Protein AF-A0A7Y5KK14-F1 (afdb_monomer_lite)

pLDDT: mean 87.39, std 12.89, range [48.34, 98.56]

Secondary structure (DSSP, 8-state):
-HHHHHHHHHHHHHHHHHHHHHHHHHHHHHHHHHHTSPTT-HHHHHHHTTHHHHHHHHHHHHH---HHHHHHHHHHHH-TTTTHHHHHHHHHTSS-HHHHHHHHHHTTTS-HHHHHHHHHHHHPPPTTSPPPPHHHHHHHHHHHHHHH-HHHHHHHHHHHHHTT-PPEEE-TTS-EEE-

Structure (mmCIF, N/CA/C/O backbone):
data_AF-A0A7Y5KK14-F1
#
_entry.id   AF-A0A7Y5KK14-F1
#
loop_
_atom_site.group_PDB
_atom_site.id
_atom_site.type_symbol
_atom_site.label_atom_id
_atom_site.label_alt_id
_atom_site.label_comp_id
_atom_site.label_asym_id
_atom_site.label_entity_id
_atom_site.label_seq_id
_atom_site.pdbx_PDB_ins_code
_atom_site.Cartn_x
_atom_site.Cartn_y
_atom_site.Cartn_z
_atom_site.occupancy
_atom_site.B_iso_or_equiv
_atom_site.auth_seq_id
_atom_site.auth_comp_id
_atom_site.auth_asym_id
_atom_site.auth_atom_id
_atom_site.pdbx_PDB_model_num
ATOM 1 N N . MET A 1 1 ? -29.449 -2.854 5.043 1.00 85.25 1 MET A N 1
ATOM 2 C CA . MET A 1 1 ? -28.732 -1.863 4.212 1.00 85.25 1 MET A CA 1
ATOM 3 C C . MET A 1 1 ? -27.279 -1.684 4.651 1.00 85.25 1 MET A C 1
ATOM 5 O O . MET A 1 1 ? -26.410 -2.013 3.864 1.00 85.25 1 MET A O 1
ATOM 9 N N . MET A 1 2 ? -26.976 -1.281 5.895 1.00 91.06 2 MET A N 1
ATOM 10 C CA . MET A 1 2 ? -25.575 -1.104 6.342 1.00 91.06 2 MET A CA 1
ATOM 11 C C . MET A 1 2 ? -24.700 -2.363 6.231 1.00 91.06 2 MET A C 1
ATOM 13 O O . MET A 1 2 ? -23.631 -2.295 5.640 1.00 91.06 2 MET A O 1
ATOM 17 N N . ALA A 1 3 ? -25.182 -3.525 6.684 1.00 90.38 3 ALA A N 1
ATOM 18 C CA . ALA A 1 3 ? -24.439 -4.787 6.560 1.00 90.38 3 ALA A CA 1
ATOM 19 C C . ALA A 1 3 ? -24.119 -5.167 5.098 1.00 90.38 3 ALA A C 1
ATOM 21 O O . ALA A 1 3 ? -23.101 -5.789 4.815 1.00 90.38 3 ALA A O 1
ATOM 22 N N . GLN A 1 4 ? -24.974 -4.764 4.152 1.00 96.25 4 GLN A N 1
ATOM 23 C CA . GLN A 1 4 ? -24.735 -4.974 2.724 1.00 96.25 4 GLN A CA 1
ATOM 24 C C . GLN A 1 4 ? -23.626 -4.052 2.208 1.00 96.25 4 GLN A C 1
ATOM 26 O O . GLN A 1 4 ? -22.772 -4.500 1.451 1.00 96.25 4 GLN A O 1
ATOM 31 N N . VAL A 1 5 ? -23.608 -2.787 2.641 1.00 95.00 5 VAL A N 1
ATOM 32 C CA . VAL A 1 5 ? -22.525 -1.845 2.316 1.00 95.00 5 VAL A CA 1
ATOM 33 C C . VAL A 1 5 ? -21.192 -2.352 2.869 1.00 95.00 5 VAL A C 1
ATOM 35 O O . VAL A 1 5 ? -20.208 -2.386 2.139 1.00 95.00 5 VAL A O 1
ATOM 38 N N . GLU A 1 6 ? -21.163 -2.823 4.118 1.00 92.50 6 GLU A N 1
ATOM 39 C CA . GLU A 1 6 ? -19.961 -3.405 4.736 1.00 92.50 6 GLU A CA 1
ATOM 40 C C . GLU A 1 6 ? -19.448 -4.630 3.961 1.00 92.50 6 GLU A C 1
ATOM 42 O O . GLU A 1 6 ? -18.251 -4.741 3.692 1.00 92.50 6 GLU A O 1
ATOM 47 N N . ALA A 1 7 ? -20.349 -5.523 3.541 1.00 94.75 7 ALA A N 1
ATOM 48 C CA . ALA A 1 7 ? -19.989 -6.687 2.735 1.00 94.75 7 ALA A CA 1
ATOM 49 C C . ALA A 1 7 ? -19.430 -6.301 1.354 1.00 94.75 7 ALA A C 1
ATOM 51 O O . ALA A 1 7 ? -18.471 -6.921 0.885 1.00 94.75 7 ALA A O 1
ATOM 52 N N . LEU A 1 8 ? -19.999 -5.274 0.712 1.00 97.38 8 LEU A N 1
ATOM 53 C CA . LEU A 1 8 ? -19.526 -4.763 -0.576 1.00 97.38 8 LEU A CA 1
ATOM 54 C C . LEU A 1 8 ? -18.164 -4.074 -0.458 1.00 97.38 8 LEU A C 1
ATOM 56 O O . LEU A 1 8 ? -17.310 -4.305 -1.308 1.00 97.38 8 LEU A O 1
ATOM 60 N N . GLU A 1 9 ? -17.914 -3.301 0.600 1.00 96.12 9 GLU A N 1
ATOM 61 C CA . GLU A 1 9 ? -16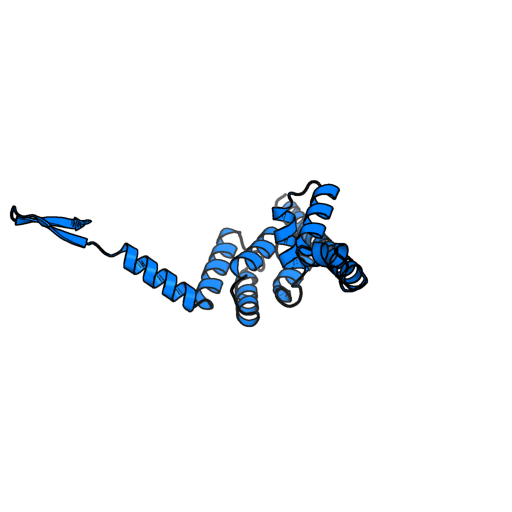.587 -2.721 0.857 1.00 96.12 9 GLU A CA 1
ATOM 62 C C . GLU A 1 9 ? -15.534 -3.811 1.107 1.00 96.12 9 GLU A C 1
ATOM 64 O O . GLU A 1 9 ? -14.428 -3.740 0.573 1.00 96.12 9 GLU A O 1
ATOM 69 N N . ALA A 1 10 ? -15.882 -4.879 1.833 1.00 96.06 10 ALA A N 1
ATOM 70 C CA . ALA A 1 10 ? -14.984 -6.019 2.011 1.00 96.06 10 ALA A CA 1
ATOM 71 C C . ALA A 1 10 ? -14.721 -6.768 0.690 1.00 96.06 10 ALA A C 1
ATOM 73 O O . ALA A 1 10 ? -13.602 -7.216 0.447 1.00 96.06 10 ALA A O 1
ATOM 74 N N . ALA A 1 11 ? -15.729 -6.913 -0.177 1.00 98.25 11 ALA A N 1
ATOM 75 C CA . ALA A 1 11 ? -15.559 -7.513 -1.502 1.00 98.25 11 ALA A CA 1
ATOM 76 C C . ALA A 1 11 ? -14.692 -6.644 -2.422 1.00 98.25 11 ALA A C 1
ATOM 78 O O . ALA A 1 11 ? -13.786 -7.159 -3.076 1.00 98.25 11 ALA A O 1
ATOM 79 N N . LYS A 1 12 ? -14.917 -5.328 -2.412 1.00 98.19 12 LYS A N 1
ATOM 80 C CA . LYS A 1 12 ? -14.100 -4.343 -3.121 1.00 98.19 12 LYS A CA 1
ATOM 81 C C . LYS A 1 12 ? -12.642 -4.403 -2.675 1.00 98.19 12 LYS A C 1
ATOM 83 O O . LYS A 1 12 ? -11.770 -4.475 -3.528 1.00 98.19 12 LYS A O 1
ATOM 88 N N . ALA A 1 13 ? -12.376 -4.467 -1.371 1.00 98.06 13 ALA A N 1
ATOM 89 C CA . ALA A 1 13 ? -11.022 -4.600 -0.838 1.00 98.06 13 ALA A CA 1
ATOM 90 C C . ALA A 1 13 ? -10.281 -5.835 -1.382 1.00 98.06 13 ALA A C 1
ATOM 92 O O . ALA A 1 13 ? -9.100 -5.751 -1.713 1.00 98.06 13 ALA A O 1
ATOM 93 N N . ARG A 1 14 ? -10.976 -6.971 -1.532 1.00 98.56 14 ARG A N 1
ATOM 94 C CA . ARG A 1 14 ? -10.388 -8.185 -2.121 1.00 98.56 14 ARG A CA 1
ATOM 95 C C . ARG A 1 14 ? -10.040 -7.998 -3.597 1.00 98.56 14 ARG A C 1
ATOM 97 O O . ARG A 1 14 ? -8.919 -8.302 -3.984 1.00 98.56 14 ARG A O 1
ATOM 104 N N . LEU A 1 15 ? -10.949 -7.414 -4.380 1.00 98.50 15 LEU A N 1
ATOM 105 C CA . LEU A 1 15 ? -10.692 -7.080 -5.788 1.00 98.50 15 LEU A CA 1
ATOM 106 C C . LEU A 1 15 ? -9.548 -6.066 -5.941 1.00 98.50 15 LEU A C 1
ATOM 108 O O . LEU A 1 15 ? -8.723 -6.183 -6.842 1.00 98.50 15 LEU A O 1
ATOM 112 N N . GLU A 1 16 ? -9.465 -5.080 -5.048 1.00 98.12 16 GLU A N 1
ATOM 113 C CA . GLU A 1 16 ? -8.358 -4.122 -5.004 1.00 98.12 16 GLU A CA 1
ATOM 114 C C . GLU A 1 16 ? -7.025 -4.808 -4.671 1.00 98.12 16 GLU A C 1
ATOM 116 O O . GLU A 1 16 ? -5.984 -4.405 -5.189 1.00 98.12 16 GLU A O 1
ATOM 121 N N . ALA A 1 17 ? -7.039 -5.862 -3.850 1.00 98.38 17 ALA A N 1
ATOM 122 C CA . ALA A 1 17 ? -5.851 -6.667 -3.587 1.00 98.38 17 ALA A CA 1
ATOM 123 C C . ALA A 1 17 ? -5.385 -7.433 -4.835 1.00 98.38 17 ALA A C 1
ATOM 125 O O . ALA A 1 17 ? -4.188 -7.452 -5.124 1.00 98.38 17 ALA A O 1
ATOM 126 N N . ASP A 1 18 ? -6.319 -8.019 -5.587 1.00 98.38 18 ASP A N 1
ATOM 127 C CA . ASP A 1 18 ? -6.024 -8.696 -6.855 1.00 98.38 18 ASP A CA 1
ATOM 128 C C . ASP A 1 18 ? -5.476 -7.703 -7.893 1.00 98.38 18 ASP A C 1
ATOM 130 O O . ASP A 1 18 ? -4.506 -7.993 -8.595 1.00 98.38 18 ASP A O 1
ATOM 134 N N . LEU A 1 19 ? -6.028 -6.484 -7.927 1.00 97.00 19 LEU A N 1
ATOM 135 C CA . LEU A 1 19 ? -5.530 -5.399 -8.772 1.00 97.00 19 LEU A CA 1
ATOM 136 C C . LEU A 1 19 ? -4.087 -5.009 -8.413 1.00 97.00 19 LEU A C 1
ATOM 138 O O . LEU A 1 19 ? -3.260 -4.849 -9.309 1.00 97.00 19 LEU A O 1
ATOM 142 N N . LEU A 1 20 ? -3.753 -4.894 -7.122 1.00 97.50 20 LEU A N 1
ATOM 143 C CA . LEU A 1 20 ? -2.372 -4.640 -6.693 1.00 97.50 20 LEU A CA 1
ATOM 144 C C . LEU A 1 20 ? -1.425 -5.778 -7.088 1.00 97.50 20 LEU A C 1
ATOM 146 O O . LEU A 1 20 ? -0.293 -5.512 -7.488 1.00 97.50 20 LEU A O 1
ATOM 150 N N . ALA A 1 21 ? -1.872 -7.033 -7.010 1.00 97.12 21 ALA A N 1
ATOM 151 C CA . ALA A 1 21 ? -1.070 -8.162 -7.473 1.00 97.12 21 ALA A CA 1
ATOM 152 C C . ALA A 1 21 ? -0.790 -8.069 -8.984 1.00 97.12 21 ALA A C 1
ATOM 154 O O . ALA A 1 21 ? 0.347 -8.284 -9.407 1.00 97.12 21 ALA A O 1
ATOM 155 N N . ALA A 1 22 ? -1.784 -7.672 -9.785 1.00 96.62 22 ALA A N 1
ATOM 156 C CA . ALA A 1 22 ? -1.605 -7.423 -11.214 1.00 96.62 22 ALA A CA 1
ATOM 157 C C . ALA A 1 22 ? -0.633 -6.259 -11.490 1.00 96.62 22 ALA A C 1
ATOM 159 O O . ALA A 1 22 ? 0.212 -6.371 -12.377 1.00 96.62 22 ALA A O 1
ATOM 160 N N . TYR A 1 23 ? -0.693 -5.177 -10.704 1.00 96.12 23 TYR A N 1
ATOM 161 C CA . TYR A 1 23 ? 0.248 -4.052 -10.812 1.00 96.12 23 TYR A CA 1
ATOM 162 C C . TYR A 1 23 ? 1.686 -4.506 -10.539 1.00 96.12 23 TYR A C 1
ATOM 164 O O . TYR A 1 23 ? 2.592 -4.185 -11.305 1.00 96.12 23 TYR A O 1
ATOM 172 N N . GLY A 1 24 ? 1.892 -5.287 -9.474 1.00 95.06 24 GLY A N 1
ATOM 173 C CA . GLY A 1 24 ? 3.202 -5.845 -9.137 1.00 95.06 24 GLY A CA 1
ATOM 174 C C . GLY A 1 24 ? 3.733 -6.782 -10.224 1.00 95.06 24 GLY A C 1
ATOM 175 O O . GLY A 1 24 ? 4.898 -6.686 -10.599 1.00 95.06 24 GLY A O 1
ATOM 176 N N . ALA A 1 25 ? 2.875 -7.637 -10.789 1.00 95.44 25 ALA A N 1
ATOM 177 C CA . ALA A 1 25 ? 3.250 -8.522 -11.890 1.00 95.44 25 ALA A CA 1
ATOM 178 C C . ALA A 1 25 ? 3.671 -7.742 -13.146 1.00 95.44 25 ALA A C 1
ATOM 180 O O . ALA A 1 25 ? 4.703 -8.057 -13.738 1.00 95.44 25 ALA A O 1
ATOM 181 N N . LEU A 1 26 ? 2.916 -6.702 -13.524 1.00 94.19 26 LEU A N 1
ATOM 182 C CA . LEU A 1 26 ? 3.266 -5.838 -14.654 1.00 94.19 26 LEU A CA 1
ATOM 183 C C . LEU A 1 26 ? 4.606 -5.130 -14.423 1.00 94.19 26 LEU A C 1
ATOM 185 O O . LEU A 1 26 ? 5.445 -5.108 -15.320 1.00 94.19 26 LEU A O 1
ATOM 189 N N . HIS A 1 27 ? 4.841 -4.626 -13.208 1.00 93.25 27 HIS A N 1
ATOM 190 C CA . HIS A 1 27 ? 6.124 -4.032 -12.841 1.00 93.25 27 HIS A CA 1
ATOM 191 C C . HIS A 1 27 ? 7.287 -5.015 -13.009 1.00 93.25 27 HIS A C 1
ATOM 193 O O . HIS A 1 27 ? 8.280 -4.688 -13.651 1.00 93.25 27 HIS A O 1
ATOM 199 N N . THR A 1 28 ? 7.151 -6.243 -12.500 1.00 93.31 28 THR A N 1
ATOM 200 C CA . THR A 1 28 ? 8.182 -7.280 -12.653 1.00 93.31 28 THR A CA 1
ATOM 201 C C . THR A 1 28 ? 8.435 -7.638 -14.119 1.00 93.31 28 THR A C 1
ATOM 203 O O . THR A 1 28 ? 9.588 -7.795 -14.516 1.00 93.31 28 THR A O 1
ATOM 206 N N . ILE A 1 29 ? 7.385 -7.745 -14.940 1.00 92.25 29 ILE A N 1
ATOM 207 C CA . ILE A 1 29 ? 7.531 -7.984 -16.384 1.00 92.25 29 ILE A CA 1
ATOM 208 C C . ILE A 1 29 ? 8.313 -6.836 -17.031 1.00 92.25 29 ILE A C 1
ATOM 210 O O . ILE A 1 29 ? 9.243 -7.089 -17.797 1.00 92.25 29 ILE A O 1
ATOM 214 N N . GLN A 1 30 ? 7.989 -5.587 -16.691 1.00 90.50 30 GLN A N 1
ATOM 215 C CA . GLN A 1 30 ? 8.687 -4.421 -17.222 1.00 90.50 30 GLN A CA 1
ATOM 216 C C . GLN A 1 30 ? 10.166 -4.403 -16.811 1.00 90.50 30 GLN A C 1
ATOM 218 O O . GLN A 1 30 ? 11.035 -4.182 -17.652 1.00 90.50 30 GLN A O 1
ATOM 223 N N . GLU A 1 31 ? 10.484 -4.697 -15.549 1.00 88.75 31 GLU A N 1
ATOM 224 C CA . GLU A 1 31 ? 11.872 -4.813 -15.080 1.00 88.75 31 GLU A CA 1
ATOM 225 C C . GLU A 1 31 ? 12.653 -5.883 -15.855 1.00 88.75 31 GLU A C 1
ATOM 227 O O . GLU A 1 31 ? 13.786 -5.642 -16.274 1.00 88.75 31 GLU A O 1
ATOM 232 N N . GLN A 1 32 ? 12.040 -7.045 -16.101 1.00 89.81 32 GLN A N 1
ATOM 233 C CA . GLN A 1 32 ? 12.648 -8.127 -16.880 1.00 89.81 32 GLN A CA 1
ATOM 234 C C . GLN A 1 32 ? 12.892 -7.720 -18.337 1.00 89.81 32 GLN A C 1
ATOM 236 O O . GLN A 1 32 ? 13.962 -7.994 -18.883 1.00 89.81 32 GLN A O 1
ATOM 241 N N . GLN A 1 33 ? 11.932 -7.036 -18.963 1.00 88.25 33 GLN A N 1
ATOM 242 C CA . GLN A 1 33 ? 12.082 -6.526 -20.327 1.00 88.25 33 GLN A CA 1
ATOM 243 C C . GLN A 1 33 ? 13.212 -5.496 -20.423 1.00 88.25 33 GLN A C 1
ATOM 245 O O . GLN A 1 33 ? 14.013 -5.552 -21.355 1.00 88.25 33 GLN A O 1
ATOM 250 N N . ILE A 1 34 ? 13.325 -4.595 -19.442 1.00 85.94 34 ILE A N 1
ATOM 251 C CA . ILE A 1 34 ? 14.413 -3.610 -19.371 1.00 85.94 34 ILE A CA 1
ATOM 252 C C . ILE A 1 34 ? 15.764 -4.307 -19.187 1.00 85.94 34 ILE A C 1
ATOM 254 O O . ILE A 1 34 ? 16.735 -3.950 -19.858 1.00 85.94 34 ILE A O 1
ATOM 258 N N . ALA A 1 35 ? 15.834 -5.311 -18.310 1.00 86.25 35 ALA A N 1
ATOM 259 C CA . ALA A 1 35 ? 17.051 -6.078 -18.060 1.00 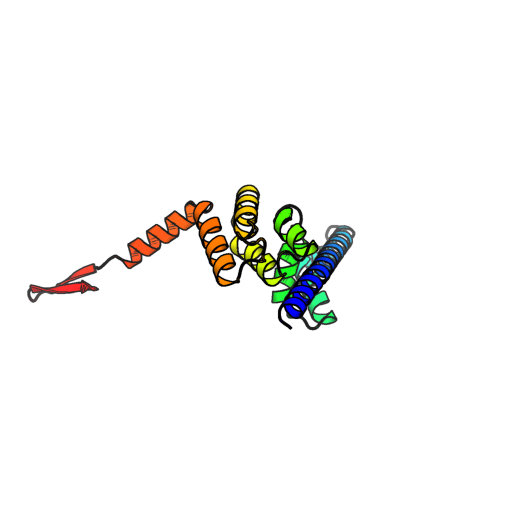86.25 35 ALA A CA 1
ATOM 260 C C . ALA A 1 35 ? 17.525 -6.864 -19.295 1.00 86.25 35 ALA A C 1
ATOM 262 O O . ALA A 1 35 ? 18.730 -7.011 -19.493 1.00 86.25 35 ALA A O 1
ATOM 263 N N . ALA A 1 36 ? 16.598 -7.321 -20.143 1.00 89.19 36 ALA A N 1
ATOM 264 C CA . ALA A 1 36 ? 16.898 -8.047 -21.378 1.00 89.19 36 ALA A CA 1
ATOM 265 C C . ALA A 1 36 ? 17.429 -7.156 -22.521 1.00 89.19 36 ALA A C 1
ATOM 267 O O . ALA A 1 36 ? 17.934 -7.675 -23.518 1.00 89.19 36 ALA A O 1
ATOM 268 N N . LEU A 1 37 ? 17.329 -5.825 -22.412 1.00 88.06 37 LEU A N 1
ATOM 269 C CA . LEU A 1 37 ? 17.875 -4.915 -23.421 1.00 88.06 37 LEU A CA 1
ATOM 270 C C . LEU A 1 37 ? 19.416 -4.957 -23.433 1.00 88.06 37 LEU A C 1
ATOM 272 O O . LEU A 1 37 ? 20.028 -5.074 -22.366 1.00 88.06 37 LEU A O 1
ATOM 276 N N . PRO A 1 38 ? 20.071 -4.774 -24.598 1.00 89.56 38 PRO A N 1
ATOM 277 C CA . PRO A 1 38 ? 21.529 -4.740 -24.681 1.00 89.56 38 PRO A CA 1
ATOM 278 C C . PRO A 1 38 ? 22.139 -3.699 -23.737 1.00 89.56 38 PRO A C 1
ATOM 280 O O . PRO A 1 38 ? 21.650 -2.561 -23.644 1.00 89.56 38 PRO A O 1
ATOM 283 N N . GLU A 1 39 ? 23.213 -4.086 -23.048 1.00 83.38 39 GLU A N 1
ATOM 284 C CA . GLU A 1 39 ? 24.000 -3.174 -22.217 1.00 83.38 39 GLU A CA 1
ATOM 285 C C . GLU A 1 39 ? 24.521 -1.997 -23.056 1.00 83.38 39 GLU A C 1
ATOM 287 O O . GLU A 1 39 ? 24.897 -2.155 -24.215 1.00 83.38 39 GLU A O 1
ATOM 292 N N . GLY A 1 40 ? 24.472 -0.787 -22.492 1.00 78.31 40 GLY A N 1
ATOM 293 C CA . GLY A 1 40 ? 24.875 0.443 -23.184 1.00 78.31 40 GLY A CA 1
ATOM 294 C C . GLY A 1 40 ? 23.862 1.000 -24.193 1.00 78.31 40 GLY A C 1
ATOM 295 O O . GLY A 1 40 ? 24.084 2.083 -24.732 1.00 78.31 40 GLY A O 1
ATOM 296 N N . SER A 1 41 ? 22.730 0.328 -24.440 1.00 83.38 41 SER A N 1
ATOM 297 C CA . SER A 1 41 ? 21.696 0.884 -25.319 1.00 83.38 41 SER A CA 1
ATOM 298 C C . SER A 1 41 ? 20.998 2.097 -24.687 1.00 83.38 41 SER A C 1
ATOM 300 O O . SER A 1 41 ? 20.602 2.082 -23.519 1.00 83.38 41 SER A O 1
ATOM 302 N N . SER A 1 42 ? 20.777 3.144 -25.486 1.00 77.56 42 SER A N 1
ATOM 303 C CA . SER A 1 42 ? 20.046 4.350 -25.066 1.00 77.56 42 SER A CA 1
ATOM 304 C C . SER A 1 42 ? 18.623 4.036 -24.592 1.00 77.56 42 SER A C 1
ATOM 306 O O . SER A 1 42 ? 18.131 4.655 -23.652 1.00 77.56 42 SER A O 1
ATOM 308 N N . ARG A 1 43 ? 17.986 3.016 -25.183 1.00 75.38 43 ARG A N 1
ATOM 309 C CA . ARG A 1 43 ? 16.671 2.509 -24.766 1.00 75.38 43 ARG A CA 1
ATOM 310 C C . ARG A 1 43 ? 16.703 1.918 -23.350 1.00 75.38 43 ARG A C 1
ATOM 312 O O . ARG A 1 43 ? 15.793 2.194 -22.575 1.00 75.38 43 ARG A O 1
ATOM 319 N N . ARG A 1 44 ? 17.749 1.162 -22.988 1.00 76.38 44 ARG A N 1
ATOM 320 C CA . ARG A 1 44 ? 17.926 0.642 -21.621 1.00 76.38 44 ARG A CA 1
ATOM 321 C C . ARG A 1 44 ? 18.198 1.771 -20.633 1.00 76.38 44 ARG A C 1
ATOM 323 O O . ARG A 1 44 ? 17.575 1.802 -19.580 1.00 76.38 44 ARG A O 1
ATOM 330 N N . ALA A 1 45 ? 19.060 2.724 -20.992 1.00 72.56 45 ALA A N 1
ATOM 331 C CA . ALA A 1 45 ? 19.345 3.888 -20.153 1.00 72.56 45 ALA A CA 1
ATOM 332 C C . ALA A 1 45 ? 18.083 4.726 -19.868 1.00 72.56 45 ALA A C 1
ATOM 334 O O . ALA A 1 45 ? 17.830 5.067 -18.719 1.00 72.56 45 ALA A O 1
ATOM 335 N N . ALA A 1 46 ? 17.253 4.992 -20.882 1.00 70.44 46 ALA A N 1
ATOM 336 C CA . ALA A 1 46 ? 15.999 5.728 -20.711 1.00 70.44 46 ALA A CA 1
ATOM 337 C C . ALA A 1 46 ? 14.985 4.977 -19.828 1.00 70.44 46 ALA A C 1
ATOM 339 O O . ALA A 1 46 ? 14.323 5.587 -18.992 1.00 70.44 46 ALA A O 1
ATOM 340 N N . ALA A 1 47 ? 14.882 3.654 -19.980 1.00 67.12 47 ALA A N 1
ATOM 341 C CA . ALA A 1 47 ? 13.928 2.849 -19.224 1.00 67.12 47 ALA A CA 1
ATOM 342 C C . ALA A 1 47 ? 14.351 2.616 -17.759 1.00 67.12 47 ALA A C 1
ATOM 344 O O . ALA A 1 47 ? 13.502 2.619 -16.870 1.00 67.12 47 ALA A O 1
ATOM 345 N N . LEU A 1 48 ? 15.656 2.485 -17.484 1.00 63.31 48 LEU A N 1
ATOM 346 C CA . LEU A 1 48 ? 16.195 2.338 -16.122 1.00 63.31 48 LEU A CA 1
ATOM 347 C C . LEU A 1 48 ? 15.929 3.559 -15.234 1.00 63.31 48 LEU A C 1
ATOM 349 O O . LEU A 1 48 ? 15.808 3.416 -14.023 1.00 63.31 48 LEU A O 1
ATOM 353 N N . VAL A 1 49 ? 15.803 4.750 -15.820 1.00 64.56 49 VAL A N 1
ATOM 354 C CA . VAL A 1 49 ? 15.511 5.982 -15.071 1.00 64.56 49 VAL A CA 1
ATOM 355 C C . VAL A 1 49 ? 14.073 5.989 -14.524 1.00 64.56 49 VAL A C 1
ATOM 357 O O . VAL A 1 49 ? 13.764 6.776 -13.634 1.00 64.56 49 VAL A O 1
ATOM 360 N N . SER A 1 50 ? 13.174 5.141 -15.046 1.00 70.38 50 SER A N 1
ATOM 361 C CA . SER A 1 50 ? 11.734 5.385 -14.927 1.00 70.38 50 SER A CA 1
ATOM 362 C C . SER A 1 50 ? 10.840 4.134 -15.019 1.00 70.38 50 SER A C 1
ATOM 364 O O . SER A 1 50 ? 9.673 4.278 -15.372 1.00 70.38 50 SER A O 1
ATOM 366 N N . ALA A 1 51 ? 11.315 2.919 -14.720 1.00 76.56 51 ALA A N 1
ATOM 367 C CA . ALA A 1 51 ? 10.494 1.701 -14.851 1.00 76.56 51 ALA A CA 1
ATOM 368 C C . ALA A 1 51 ? 9.130 1.823 -14.136 1.00 76.56 51 ALA A C 1
ATOM 370 O O . ALA A 1 51 ? 8.087 1.619 -14.755 1.00 76.56 51 ALA A O 1
ATOM 371 N N . GLU A 1 52 ? 9.130 2.283 -12.881 1.00 82.19 52 GLU A N 1
ATOM 372 C CA . GLU A 1 52 ? 7.906 2.534 -12.108 1.00 82.19 52 GLU A CA 1
ATOM 373 C C . GLU A 1 52 ? 6.993 3.571 -12.778 1.00 82.19 52 GLU A C 1
ATOM 375 O O . GLU A 1 52 ? 5.781 3.384 -12.855 1.00 82.19 52 GLU A O 1
ATOM 380 N N . ARG A 1 53 ? 7.565 4.654 -13.311 1.00 84.38 53 ARG A N 1
ATOM 381 C CA . ARG A 1 53 ? 6.795 5.711 -13.974 1.00 84.38 53 ARG A CA 1
ATOM 382 C C . ARG A 1 53 ? 6.238 5.272 -15.331 1.00 84.38 53 ARG A C 1
ATOM 384 O O . ARG A 1 53 ? 5.117 5.655 -15.641 1.00 84.38 53 ARG A O 1
ATOM 391 N N . VAL A 1 54 ? 6.957 4.450 -16.098 1.00 86.81 54 VAL A N 1
ATOM 392 C CA . VAL A 1 54 ? 6.442 3.867 -17.349 1.00 86.81 54 VAL A CA 1
ATOM 393 C C . VAL A 1 54 ? 5.227 2.996 -17.043 1.00 86.81 54 VAL A C 1
ATOM 395 O O . VAL A 1 54 ? 4.163 3.217 -17.610 1.00 86.81 54 VAL A O 1
ATOM 398 N N . VAL A 1 55 ? 5.343 2.093 -16.065 1.00 90.44 55 VAL A N 1
ATOM 399 C CA . VAL A 1 55 ? 4.223 1.242 -15.631 1.00 90.44 55 VAL A CA 1
ATOM 400 C C . VAL A 1 55 ? 3.058 2.093 -15.119 1.00 90.44 55 VAL A C 1
ATOM 402 O O . VAL A 1 55 ? 1.898 1.817 -15.427 1.00 90.44 55 VAL A O 1
ATOM 405 N N . ALA A 1 56 ? 3.346 3.159 -14.365 1.00 92.00 56 ALA A N 1
ATOM 406 C CA . ALA A 1 56 ? 2.316 4.057 -13.860 1.00 92.00 56 ALA A CA 1
ATOM 407 C C . ALA A 1 56 ? 1.551 4.772 -14.985 1.00 92.00 56 ALA A C 1
ATOM 409 O O . ALA A 1 56 ? 0.325 4.870 -14.922 1.00 92.00 56 ALA A O 1
ATOM 410 N N . GLU A 1 57 ? 2.261 5.265 -16.002 1.00 91.75 57 GLU A N 1
ATOM 411 C CA . GLU A 1 57 ? 1.685 5.942 -17.167 1.00 91.75 57 GLU A CA 1
ATOM 412 C C . GLU A 1 57 ? 0.888 4.971 -18.054 1.00 91.75 57 GLU A C 1
ATOM 414 O O . GLU A 1 57 ? -0.218 5.309 -18.474 1.00 91.75 57 GLU A O 1
ATOM 419 N N . GLU A 1 58 ? 1.378 3.748 -18.270 1.00 93.00 58 GLU A N 1
ATOM 420 C CA . GLU A 1 58 ? 0.675 2.707 -19.035 1.00 93.00 58 GLU A CA 1
ATOM 421 C C . GLU A 1 58 ? -0.650 2.304 -18.381 1.00 93.00 58 GLU A C 1
ATOM 423 O O . GLU A 1 58 ? -1.701 2.298 -19.028 1.00 93.00 58 GLU A O 1
ATOM 428 N N . ILE A 1 59 ? -0.628 2.023 -17.075 1.00 95.00 59 ILE A N 1
ATOM 429 C CA . ILE A 1 59 ? -1.843 1.707 -16.317 1.00 95.00 59 ILE A CA 1
ATOM 430 C C . ILE A 1 59 ? -2.793 2.908 -16.319 1.00 95.00 59 ILE A C 1
ATOM 432 O O . ILE A 1 59 ? -4.002 2.731 -16.493 1.00 95.00 59 ILE A O 1
ATOM 436 N N . ALA A 1 60 ? -2.280 4.126 -16.121 1.00 95.56 60 ALA A N 1
ATOM 437 C CA . ALA A 1 60 ? -3.103 5.332 -16.118 1.00 95.56 60 ALA A CA 1
ATOM 438 C C . ALA A 1 60 ? -3.820 5.527 -17.459 1.00 95.56 60 ALA A C 1
ATOM 440 O O . ALA A 1 60 ? -5.025 5.785 -17.485 1.00 95.56 60 ALA A O 1
ATOM 441 N N . LEU A 1 61 ? -3.104 5.327 -18.567 1.00 95.88 61 LEU A N 1
ATOM 442 C CA . LEU A 1 61 ? -3.653 5.398 -19.916 1.00 95.88 61 LEU A CA 1
ATOM 443 C C . LEU A 1 61 ? -4.725 4.326 -20.158 1.00 95.88 61 LEU A C 1
ATOM 445 O O . LEU A 1 61 ? -5.782 4.633 -20.701 1.00 95.88 61 LEU A O 1
ATOM 449 N N . ALA A 1 62 ? -4.478 3.083 -19.736 1.00 95.94 62 ALA A N 1
ATOM 450 C CA . ALA A 1 62 ? -5.390 1.964 -19.971 1.00 95.94 62 ALA A CA 1
ATOM 451 C C . ALA A 1 62 ? -6.661 2.005 -19.103 1.00 95.94 62 ALA A C 1
ATOM 453 O O . ALA A 1 62 ? -7.706 1.501 -19.510 1.00 95.94 62 ALA A O 1
ATOM 454 N N . THR A 1 63 ? -6.577 2.571 -17.895 1.00 94.50 63 THR A N 1
ATOM 455 C CA . THR A 1 63 ? -7.657 2.509 -16.890 1.00 94.50 63 THR A CA 1
ATOM 456 C C . THR A 1 63 ? -8.374 3.837 -16.658 1.00 94.50 63 THR A C 1
ATOM 458 O O . THR A 1 63 ? -9.428 3.857 -16.024 1.00 94.50 63 THR A O 1
ATOM 461 N N . GLY A 1 64 ? -7.803 4.955 -17.114 1.00 95.56 64 GLY A N 1
ATOM 462 C CA . GLY A 1 64 ? -8.290 6.302 -16.805 1.00 95.56 64 GLY A CA 1
ATOM 463 C C . GLY A 1 64 ? -8.019 6.762 -15.364 1.00 95.56 64 GLY A C 1
ATOM 464 O O . GLY A 1 64 ? -8.427 7.860 -14.986 1.00 95.56 64 GLY A O 1
ATOM 465 N N . VAL A 1 65 ? -7.334 5.960 -14.539 1.00 95.00 65 VAL A N 1
ATOM 466 C CA . VAL A 1 65 ? -6.901 6.363 -13.191 1.00 95.00 65 VAL A CA 1
ATOM 467 C C . VAL A 1 65 ? -5.705 7.311 -13.303 1.00 95.00 65 VAL A C 1
ATOM 469 O O . VAL A 1 65 ? -4.782 7.070 -14.069 1.00 95.00 65 VAL A O 1
ATOM 472 N N . GLY A 1 66 ? -5.673 8.386 -12.513 1.00 94.56 66 GLY A N 1
ATOM 473 C CA . GLY A 1 66 ? -4.556 9.335 -12.551 1.00 94.56 66 GLY A CA 1
ATOM 474 C C . GLY A 1 66 ? -3.210 8.702 -12.165 1.00 94.56 66 GLY A C 1
ATOM 475 O O . GLY A 1 66 ? -3.127 7.966 -11.181 1.00 94.56 66 GLY A O 1
ATOM 476 N N . ALA A 1 67 ? -2.135 9.056 -12.878 1.00 91.62 67 ALA A N 1
ATOM 477 C CA . ALA A 1 67 ? -0.796 8.482 -12.686 1.00 91.62 67 ALA A CA 1
ATOM 478 C C . ALA A 1 67 ? -0.267 8.588 -11.242 1.00 91.62 67 ALA A C 1
ATOM 480 O O . ALA A 1 67 ? 0.381 7.670 -10.755 1.00 91.62 67 ALA A O 1
ATOM 481 N N . GLY A 1 68 ? -0.592 9.662 -10.511 1.00 91.25 68 GLY A N 1
ATOM 482 C CA . GLY A 1 68 ? -0.207 9.792 -9.099 1.00 91.25 68 GLY A CA 1
ATOM 483 C C . GLY A 1 68 ? -0.908 8.791 -8.170 1.00 91.25 68 GLY A C 1
ATOM 484 O O . GLY A 1 68 ? -0.322 8.345 -7.187 1.00 91.25 68 GLY A O 1
ATOM 485 N N . GLU A 1 69 ? -2.151 8.412 -8.476 1.00 93.94 69 GLU A N 1
ATOM 486 C CA . GLU A 1 69 ? -2.863 7.356 -7.745 1.00 93.94 69 GLU A CA 1
ATOM 487 C C . GLU A 1 69 ? -2.310 5.975 -8.096 1.00 93.94 69 GLU A C 1
ATOM 489 O O . GLU A 1 69 ? -2.118 5.147 -7.208 1.00 93.94 69 GLU A O 1
ATOM 494 N N . VAL A 1 70 ? -1.989 5.746 -9.371 1.00 95.62 70 VAL A N 1
ATOM 495 C CA . VAL A 1 70 ? -1.310 4.521 -9.800 1.00 95.62 70 VAL A CA 1
ATOM 496 C C . VAL A 1 70 ? 0.056 4.387 -9.126 1.00 95.62 70 VAL A C 1
ATOM 498 O O . VAL A 1 70 ? 0.339 3.326 -8.582 1.00 95.62 70 VAL A O 1
ATOM 501 N N . GLY A 1 71 ? 0.858 5.454 -9.079 1.00 93.12 71 GLY A N 1
ATOM 502 C CA . GLY A 1 71 ? 2.164 5.461 -8.414 1.00 93.12 71 GLY A CA 1
ATOM 503 C C . GLY A 1 71 ? 2.069 5.070 -6.939 1.00 93.12 71 GLY A C 1
ATOM 504 O O . GLY A 1 71 ? 2.753 4.156 -6.496 1.00 93.12 71 GLY A O 1
ATOM 505 N N . ARG A 1 72 ? 1.125 5.656 -6.187 1.00 92.75 72 ARG A N 1
ATOM 506 C CA . ARG A 1 72 ? 0.882 5.267 -4.783 1.00 92.75 72 ARG A CA 1
ATOM 507 C C . ARG A 1 72 ? 0.533 3.786 -4.617 1.00 92.75 72 ARG A C 1
ATOM 509 O O . ARG A 1 72 ? 0.956 3.153 -3.651 1.00 92.75 72 ARG A O 1
ATOM 516 N N . ARG A 1 73 ? -0.258 3.230 -5.538 1.00 96.06 73 ARG A N 1
ATOM 517 C CA . ARG A 1 73 ? -0.602 1.800 -5.550 1.00 96.06 73 ARG A CA 1
ATOM 518 C C . ARG A 1 73 ? 0.600 0.938 -5.929 1.00 96.06 73 ARG A C 1
ATOM 520 O O . ARG A 1 73 ? 0.787 -0.108 -5.317 1.00 96.06 73 ARG A O 1
ATOM 527 N N . LEU A 1 74 ? 1.419 1.380 -6.884 1.00 94.19 74 LEU A N 1
ATOM 528 C CA . LEU A 1 74 ? 2.648 0.698 -7.289 1.00 94.19 74 LEU A CA 1
ATOM 529 C C . LEU A 1 74 ? 3.646 0.614 -6.140 1.00 94.19 74 LEU A C 1
ATOM 531 O O . LEU A 1 74 ? 4.121 -0.482 -5.880 1.00 94.19 74 LEU A O 1
ATOM 535 N N . THR A 1 75 ? 3.858 1.691 -5.378 1.00 92.19 75 THR A N 1
ATOM 536 C CA . THR A 1 75 ? 4.706 1.667 -4.171 1.00 92.19 75 THR A CA 1
ATOM 537 C C . THR A 1 75 ? 4.312 0.537 -3.212 1.00 92.19 75 THR A C 1
ATOM 539 O O . THR A 1 75 ? 5.163 -0.145 -2.646 1.00 92.19 75 THR A O 1
ATOM 542 N N . LEU A 1 76 ? 3.008 0.303 -3.039 1.00 95.00 76 LEU A N 1
ATOM 543 C CA . LEU A 1 76 ? 2.505 -0.787 -2.206 1.00 95.00 76 LEU A CA 1
ATOM 544 C C . LEU A 1 76 ? 2.638 -2.161 -2.897 1.00 95.00 76 LEU A C 1
ATOM 546 O O . LEU A 1 76 ? 2.985 -3.145 -2.243 1.00 95.00 76 LEU A O 1
ATOM 550 N N . ALA A 1 77 ? 2.375 -2.236 -4.204 1.00 96.25 77 ALA A N 1
ATOM 551 C CA . ALA A 1 77 ? 2.429 -3.465 -4.998 1.00 96.25 77 ALA A CA 1
ATOM 552 C C . ALA A 1 77 ? 3.853 -4.023 -5.178 1.00 96.25 77 ALA A C 1
ATOM 554 O O . ALA A 1 77 ? 4.030 -5.240 -5.225 1.00 96.25 77 ALA A O 1
ATOM 555 N N . THR A 1 78 ? 4.865 -3.156 -5.259 1.00 94.44 78 THR A N 1
ATOM 556 C CA . THR A 1 78 ? 6.274 -3.530 -5.477 1.00 94.44 78 THR A CA 1
ATOM 557 C C . THR A 1 78 ? 7.029 -3.814 -4.177 1.00 94.44 78 THR A C 1
ATOM 559 O O . THR A 1 78 ? 8.113 -4.396 -4.208 1.00 94.44 78 THR A O 1
ATOM 562 N N . ALA A 1 79 ? 6.433 -3.514 -3.015 1.00 95.19 79 ALA A N 1
ATOM 563 C CA . ALA A 1 79 ? 7.001 -3.782 -1.692 1.00 95.19 79 ALA A CA 1
ATOM 564 C C . ALA A 1 79 ? 6.197 -4.816 -0.859 1.00 95.19 79 ALA A C 1
ATOM 566 O O . ALA A 1 79 ? 5.926 -4.588 0.328 1.00 95.19 79 ALA A O 1
ATOM 567 N N . PRO A 1 80 ? 5.838 -6.000 -1.404 1.00 95.31 80 PRO A N 1
ATOM 568 C CA . PRO A 1 80 ? 4.888 -6.908 -0.759 1.00 95.31 80 PRO A CA 1
ATOM 569 C C . PRO A 1 80 ? 5.391 -7.516 0.557 1.00 95.31 80 PRO A C 1
ATOM 571 O O . PRO A 1 80 ? 4.594 -7.865 1.427 1.00 95.31 80 PRO A O 1
ATOM 574 N N . ARG A 1 81 ? 6.715 -7.650 0.726 1.00 97.06 81 ARG A N 1
ATOM 575 C CA . ARG A 1 81 ? 7.321 -8.160 1.970 1.00 97.06 81 ARG A CA 1
ATOM 576 C C . ARG A 1 81 ? 7.268 -7.129 3.095 1.00 97.06 81 ARG A C 1
ATOM 578 O O . ARG A 1 81 ? 6.943 -7.497 4.223 1.00 97.06 81 ARG A O 1
ATOM 585 N N . ARG A 1 82 ? 7.544 -5.863 2.768 1.00 97.12 82 ARG A N 1
ATOM 586 C CA . ARG A 1 82 ? 7.506 -4.732 3.703 1.00 97.12 82 ARG A CA 1
ATOM 587 C C . ARG A 1 82 ? 6.092 -4.510 4.233 1.00 97.12 82 ARG A C 1
ATOM 589 O O . ARG A 1 82 ? 5.918 -4.377 5.437 1.00 97.12 82 ARG A O 1
ATOM 596 N N . HIS A 1 83 ? 5.092 -4.590 3.352 1.00 97.62 83 HIS A N 1
ATOM 597 C CA . HIS A 1 83 ? 3.683 -4.354 3.690 1.00 97.62 83 HIS A CA 1
ATOM 598 C C . HIS A 1 83 ? 2.838 -5.622 3.865 1.00 97.62 83 HIS A C 1
ATOM 600 O O . HIS A 1 83 ? 1.631 -5.650 3.594 1.00 97.62 83 HIS A O 1
ATOM 606 N N . ARG A 1 84 ? 3.471 -6.720 4.293 1.00 97.56 84 ARG A N 1
ATOM 607 C CA . ARG A 1 84 ? 2.850 -8.052 4.298 1.00 97.56 84 ARG A CA 1
ATOM 608 C C . ARG A 1 84 ? 1.551 -8.125 5.107 1.00 97.56 84 ARG A C 1
ATOM 610 O O . ARG A 1 84 ? 0.641 -8.847 4.697 1.00 97.56 84 ARG A O 1
ATOM 617 N N . ARG A 1 85 ? 1.446 -7.431 6.254 1.00 97.88 85 ARG A N 1
ATOM 618 C CA . ARG A 1 85 ? 0.282 -7.566 7.153 1.00 97.88 85 ARG A CA 1
ATOM 619 C C . ARG A 1 85 ? -0.896 -6.778 6.602 1.00 97.88 85 ARG A C 1
ATOM 621 O O . ARG A 1 85 ? -2.004 -7.305 6.549 1.00 97.88 85 ARG 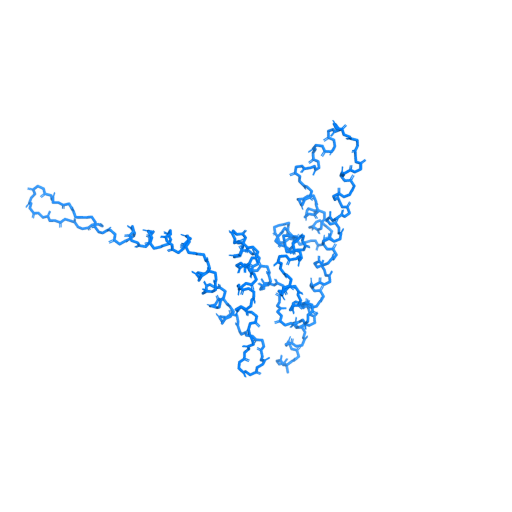A O 1
ATOM 628 N N . VAL A 1 86 ? -0.653 -5.559 6.126 1.00 97.56 86 VAL A N 1
ATOM 629 C CA . VAL A 1 86 ? -1.686 -4.724 5.499 1.00 97.56 86 VAL A CA 1
ATOM 630 C C . VAL A 1 86 ? -2.189 -5.338 4.195 1.00 97.56 86 VAL A C 1
ATOM 632 O O . VAL A 1 86 ? -3.400 -5.397 3.990 1.00 97.56 86 VAL A O 1
ATOM 635 N N . LEU A 1 87 ? -1.303 -5.879 3.354 1.00 98.19 87 LEU A N 1
ATOM 636 C CA . LEU A 1 87 ? -1.703 -6.591 2.135 1.00 98.19 87 LEU A CA 1
ATOM 637 C C . LEU A 1 87 ? -2.477 -7.881 2.436 1.00 98.19 87 LEU A C 1
ATOM 639 O O . LEU A 1 87 ? -3.420 -8.221 1.723 1.00 98.19 87 LEU A O 1
ATOM 643 N N . ALA A 1 88 ? -2.119 -8.613 3.496 1.00 97.94 88 ALA A N 1
ATOM 644 C CA . ALA A 1 88 ? -2.905 -9.761 3.946 1.00 97.94 88 ALA A CA 1
ATOM 645 C C . ALA A 1 88 ? -4.301 -9.342 4.434 1.00 97.94 88 ALA A C 1
ATOM 647 O O . ALA A 1 88 ? -5.288 -9.958 4.035 1.00 97.94 88 ALA A O 1
ATOM 648 N N . ALA A 1 89 ? -4.400 -8.269 5.223 1.00 96.94 89 ALA A N 1
ATOM 649 C CA . ALA A 1 89 ? -5.681 -7.732 5.673 1.00 96.94 89 ALA A CA 1
ATOM 650 C C . ALA A 1 89 ? -6.548 -7.245 4.500 1.00 96.94 89 ALA A C 1
ATOM 652 O O . ALA A 1 89 ? -7.756 -7.474 4.505 1.00 96.94 89 ALA A O 1
ATOM 653 N N . LEU A 1 90 ? -5.947 -6.630 3.476 1.00 97.75 90 LEU A N 1
ATOM 654 C CA . LEU A 1 90 ? -6.646 -6.193 2.263 1.00 97.75 90 LEU A CA 1
ATOM 655 C C . LEU A 1 90 ? -7.234 -7.396 1.507 1.00 97.75 90 LEU A C 1
ATOM 657 O O . LEU A 1 90 ? -8.431 -7.420 1.230 1.00 97.75 90 LEU A O 1
ATOM 661 N N . ARG A 1 91 ? -6.434 -8.454 1.295 1.00 98.06 91 ARG A N 1
ATOM 662 C CA . ARG A 1 91 ? -6.883 -9.725 0.684 1.00 98.06 91 ARG A CA 1
ATOM 663 C C . ARG A 1 91 ? -7.986 -10.438 1.467 1.00 98.06 91 ARG A C 1
ATOM 665 O O . ARG A 1 91 ? -8.727 -11.230 0.899 1.00 98.06 91 ARG A O 1
ATOM 672 N N . GLN A 1 92 ? -8.098 -10.183 2.766 1.00 96.12 92 GLN A N 1
ATOM 673 C CA . GLN A 1 92 ? -9.162 -10.733 3.610 1.00 96.12 92 GLN A CA 1
ATOM 674 C C . GLN A 1 92 ? -10.400 -9.820 3.670 1.00 96.12 92 GLN A C 1
ATOM 676 O O . GLN A 1 92 ? -11.438 -10.227 4.185 1.00 96.12 92 GLN A O 1
ATOM 681 N N . GLY A 1 93 ? -10.328 -8.600 3.129 1.00 95.62 93 GLY A N 1
ATOM 682 C CA . GLY A 1 93 ? -11.370 -7.580 3.272 1.00 95.62 93 GLY A CA 1
ATOM 683 C C . GLY A 1 93 ? -11.433 -6.947 4.668 1.00 95.62 93 GLY A C 1
ATOM 684 O O . GLY A 1 93 ? -12.439 -6.341 5.021 1.00 95.62 93 GLY A O 1
ATOM 685 N N . GLY A 1 94 ? -10.375 -7.092 5.474 1.00 93.88 94 GLY A N 1
ATOM 686 C CA . GLY A 1 94 ? -10.253 -6.511 6.818 1.00 93.88 94 GLY A CA 1
ATOM 687 C C . GLY A 1 94 ? -9.760 -5.057 6.833 1.00 93.88 94 GLY A C 1
ATOM 688 O O . GLY A 1 94 ? -9.804 -4.394 7.869 1.00 93.88 94 GLY A O 1
ATOM 689 N N . THR A 1 95 ? -9.300 -4.540 5.691 1.00 96.06 95 THR A N 1
ATOM 690 C CA . THR A 1 95 ? -8.979 -3.122 5.473 1.00 96.06 95 THR A CA 1
ATOM 691 C C . THR A 1 95 ? -9.283 -2.732 4.025 1.00 96.06 95 THR A C 1
ATOM 693 O O . THR A 1 95 ? -9.409 -3.599 3.171 1.00 96.06 95 THR A O 1
ATOM 696 N N . SER A 1 96 ? -9.396 -1.434 3.746 1.00 97.00 96 SER A N 1
ATOM 697 C CA . SER A 1 96 ? -9.587 -0.875 2.394 1.00 97.00 96 SER A CA 1
ATOM 698 C C . SER A 1 96 ? -8.248 -0.536 1.730 1.00 97.00 96 SER A C 1
ATOM 700 O O . SER A 1 96 ? -7.308 -0.180 2.453 1.00 97.00 96 SER A O 1
ATOM 702 N N . LEU A 1 97 ? -8.187 -0.463 0.394 1.00 97.62 97 LEU A N 1
ATOM 703 C CA . LEU A 1 97 ? -6.995 0.020 -0.319 1.00 97.62 97 LEU A CA 1
ATOM 704 C C . LEU A 1 97 ? -6.568 1.422 0.129 1.00 97.62 97 LEU A C 1
ATOM 706 O O . LEU A 1 97 ? -5.383 1.668 0.329 1.00 97.62 97 LEU A O 1
ATOM 710 N N . TYR A 1 98 ? -7.531 2.317 0.362 1.00 96.56 98 TYR A N 1
ATOM 711 C CA . TYR A 1 98 ? -7.270 3.678 0.839 1.00 96.56 98 TYR A CA 1
ATOM 712 C C . TYR A 1 98 ? -6.397 3.692 2.105 1.00 96.56 98 TYR A C 1
ATOM 714 O O . TYR A 1 98 ? -5.349 4.333 2.150 1.00 96.56 98 TYR A O 1
ATOM 722 N N . ARG A 1 99 ? -6.792 2.917 3.119 1.00 97.62 99 ARG A N 1
ATOM 723 C CA . ARG A 1 99 ? -6.026 2.754 4.363 1.00 97.62 99 ARG A CA 1
ATOM 724 C C . ARG A 1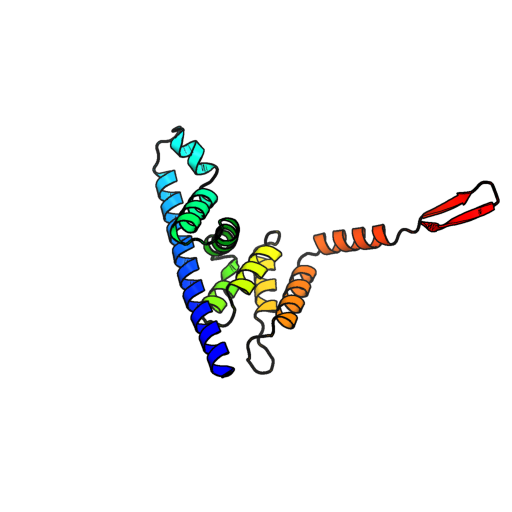 99 ? -4.677 2.087 4.136 1.00 97.62 99 ARG A C 1
ATOM 726 O O . ARG A 1 99 ? -3.709 2.481 4.775 1.00 97.62 99 ARG A O 1
ATOM 733 N N . ALA A 1 100 ? -4.606 1.098 3.249 1.00 98.06 100 ALA A N 1
ATOM 734 C CA . ALA A 1 100 ? -3.353 0.422 2.939 1.00 98.06 100 ALA A CA 1
ATOM 735 C C . ALA A 1 100 ? -2.319 1.383 2.325 1.00 98.06 100 ALA A C 1
ATOM 737 O O . ALA A 1 100 ? -1.187 1.462 2.798 1.00 98.06 100 ALA A O 1
ATOM 738 N N . VAL A 1 101 ? -2.742 2.186 1.346 1.00 97.50 101 VAL A N 1
ATOM 739 C CA . VAL A 1 101 ? -1.930 3.252 0.739 1.00 97.50 101 VAL A CA 1
ATOM 740 C C . VAL A 1 101 ? -1.553 4.319 1.768 1.00 97.50 101 VAL A C 1
ATOM 742 O O . VAL A 1 101 ? -0.427 4.817 1.753 1.00 97.50 101 VAL A O 1
ATOM 745 N N . GLN A 1 102 ? -2.462 4.653 2.689 1.00 97.25 102 GLN A N 1
ATOM 746 C CA . GLN A 1 102 ? -2.175 5.593 3.771 1.00 97.25 102 GLN A CA 1
ATOM 747 C C . GLN A 1 102 ? -1.064 5.070 4.695 1.00 97.25 102 GLN A C 1
ATOM 749 O O . GLN A 1 102 ? -0.149 5.823 5.011 1.00 97.25 102 GLN A O 1
ATOM 754 N N . VAL A 1 103 ? -1.088 3.786 5.080 1.00 97.69 103 VAL A N 1
ATOM 755 C CA . VAL A 1 103 ? 0.010 3.179 5.857 1.00 97.69 103 VAL A CA 1
ATOM 756 C C . VAL A 1 103 ? 1.324 3.248 5.084 1.00 97.69 103 VAL A C 1
ATOM 758 O O . VAL A 1 103 ? 2.318 3.701 5.642 1.00 97.69 103 VAL A O 1
ATOM 761 N N . ALA A 1 104 ? 1.342 2.849 3.810 1.00 96.50 104 ALA A N 1
ATOM 762 C CA . ALA A 1 104 ? 2.559 2.890 2.996 1.00 96.50 104 ALA A CA 1
ATOM 763 C C . ALA A 1 104 ? 3.149 4.308 2.907 1.00 96.50 104 ALA A C 1
ATOM 765 O O . ALA A 1 104 ? 4.349 4.500 3.085 1.00 96.50 104 ALA A O 1
ATOM 766 N N . SER A 1 105 ? 2.287 5.310 2.720 1.00 94.38 105 SER A N 1
ATOM 767 C CA . SER A 1 105 ? 2.688 6.717 2.612 1.00 94.38 105 SER A CA 1
ATOM 768 C C . SER A 1 105 ? 3.271 7.257 3.923 1.00 94.38 105 SER A C 1
ATOM 770 O O . SER A 1 105 ? 4.334 7.871 3.925 1.00 94.38 105 SER A O 1
ATOM 772 N N . GLU A 1 106 ? 2.609 6.993 5.052 1.00 94.94 106 GLU A N 1
ATOM 773 C CA . GLU A 1 106 ? 3.021 7.477 6.382 1.00 94.94 106 GLU A CA 1
ATOM 774 C C . GLU A 1 106 ? 4.234 6.720 6.951 1.00 94.94 106 GLU A C 1
ATOM 776 O O . GLU A 1 106 ? 4.851 7.165 7.915 1.00 94.94 106 GLU A O 1
ATOM 781 N N . THR A 1 107 ? 4.590 5.571 6.370 1.00 95.38 107 THR A N 1
ATOM 782 C CA . THR A 1 107 ? 5.705 4.726 6.833 1.00 95.38 107 THR A CA 1
ATOM 783 C C . THR A 1 107 ? 6.880 4.685 5.856 1.00 95.38 107 THR A C 1
ATOM 785 O O . THR A 1 107 ? 7.811 3.902 6.044 1.00 95.38 107 THR A O 1
ATOM 788 N N . VAL A 1 108 ? 6.885 5.536 4.824 1.00 92.44 108 VAL A N 1
ATOM 789 C CA . VAL A 1 108 ? 7.899 5.519 3.753 1.00 92.44 108 VAL A CA 1
ATOM 790 C C . VAL A 1 108 ? 9.334 5.707 4.268 1.00 92.44 108 VAL A C 1
ATOM 792 O O . VAL A 1 108 ? 10.251 5.079 3.752 1.00 92.44 108 VAL A O 1
ATOM 795 N N . GLN A 1 109 ? 9.531 6.507 5.322 1.00 91.12 109 GLN A N 1
ATOM 796 C CA . GLN A 1 109 ? 10.852 6.783 5.912 1.00 91.12 109 GLN A CA 1
ATOM 797 C C . GLN A 1 109 ? 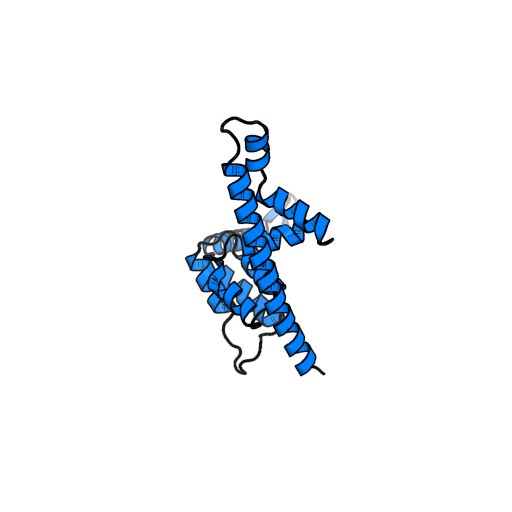11.242 5.831 7.056 1.00 91.12 109 GLN A C 1
ATOM 799 O O . GLN A 1 109 ? 12.310 5.983 7.645 1.00 91.12 109 GLN A O 1
ATOM 804 N N . LEU A 1 110 ? 10.380 4.875 7.412 1.00 93.50 110 LEU A N 1
ATOM 805 C CA . LEU A 1 110 ? 10.607 3.978 8.546 1.00 93.50 110 LEU A CA 1
ATOM 806 C C . LEU A 1 110 ? 11.402 2.728 8.140 1.00 93.50 110 LEU A C 1
ATOM 808 O O . LEU A 1 110 ? 11.464 2.361 6.963 1.00 93.50 110 LEU A O 1
ATOM 812 N N . SER A 1 111 ? 11.983 2.032 9.118 1.00 93.94 111 SER A N 1
ATOM 813 C CA . SER A 1 111 ? 12.553 0.702 8.885 1.00 93.94 111 SER A CA 1
ATOM 814 C C . SER A 1 111 ? 11.449 -0.343 8.652 1.00 93.94 111 SER A C 1
ATOM 816 O O . SER A 1 111 ? 10.302 -0.145 9.052 1.00 93.94 111 SER A O 1
ATOM 818 N N . ASP A 1 112 ? 11.777 -1.488 8.047 1.00 95.06 112 ASP A N 1
ATOM 819 C CA . ASP A 1 112 ? 10.810 -2.587 7.861 1.00 95.06 112 ASP A CA 1
ATOM 820 C C . ASP A 1 112 ? 10.258 -3.121 9.198 1.00 95.06 112 ASP A C 1
ATOM 822 O O . ASP A 1 112 ? 9.094 -3.520 9.285 1.00 95.06 112 ASP A O 1
ATOM 826 N N . ALA A 1 113 ? 11.074 -3.105 10.259 1.00 94.88 113 ALA A N 1
ATOM 827 C CA . ALA A 1 113 ? 10.660 -3.518 11.600 1.00 94.88 113 ALA A CA 1
ATOM 828 C C . ALA A 1 113 ? 9.648 -2.533 12.215 1.00 94.88 113 ALA A C 1
ATOM 830 O O . ALA A 1 113 ? 8.640 -2.944 12.801 1.00 94.88 113 ALA A O 1
ATOM 831 N N . ASP A 1 114 ? 9.874 -1.234 12.025 1.00 96.38 114 ASP A N 1
ATOM 832 C CA . ASP A 1 114 ? 8.961 -0.185 12.482 1.00 96.38 114 ASP A CA 1
ATOM 833 C C . ASP A 1 114 ? 7.660 -0.187 11.678 1.00 96.38 114 ASP A C 1
ATOM 835 O O . ASP A 1 114 ? 6.581 -0.067 12.259 1.00 96.38 114 ASP A O 1
ATOM 839 N N . VAL A 1 115 ? 7.731 -0.409 10.359 1.00 97.38 115 VAL A N 1
ATOM 840 C CA . VAL A 1 115 ? 6.546 -0.602 9.507 1.00 97.38 115 VAL A CA 1
ATOM 841 C C . VAL A 1 115 ? 5.717 -1.760 10.044 1.00 97.38 115 VAL A C 1
ATOM 843 O O . VAL A 1 115 ? 4.527 -1.585 10.290 1.00 97.38 115 VAL A O 1
ATOM 846 N N . ALA A 1 116 ? 6.330 -2.917 10.310 1.00 97.25 116 ALA A N 1
ATOM 847 C CA . ALA A 1 116 ? 5.615 -4.062 10.864 1.00 97.25 116 ALA A CA 1
ATOM 848 C C . ALA A 1 116 ? 4.915 -3.720 12.193 1.00 97.25 116 ALA A C 1
ATOM 850 O O . ALA A 1 116 ? 3.761 -4.113 12.385 1.00 97.25 116 ALA A O 1
ATOM 851 N N . THR A 1 117 ? 5.575 -2.961 13.073 1.00 96.81 117 THR A N 1
ATOM 852 C CA . THR A 1 117 ? 5.011 -2.485 14.349 1.00 96.81 117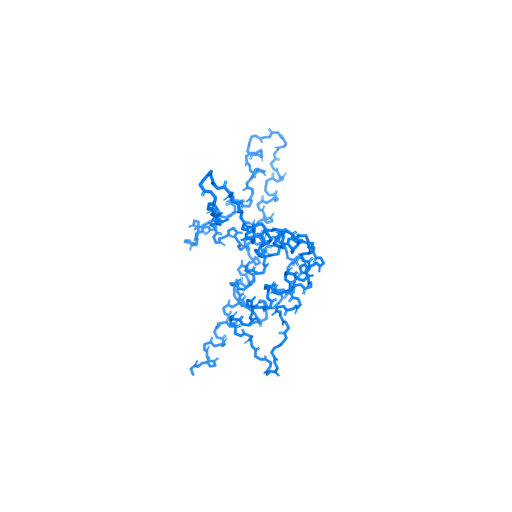 THR A CA 1
ATOM 853 C C . THR A 1 117 ? 3.811 -1.557 14.129 1.00 96.81 117 THR A C 1
ATOM 855 O O . THR A 1 117 ? 2.767 -1.721 14.765 1.00 96.81 117 THR A O 1
ATOM 858 N N . VAL A 1 118 ? 3.912 -0.622 13.180 1.00 98.00 118 VAL A N 1
ATOM 859 C CA . VAL A 1 118 ? 2.806 0.267 12.794 1.00 98.00 118 VAL A CA 1
ATOM 860 C C . VAL A 1 118 ? 1.631 -0.528 12.225 1.00 98.00 118 VAL A C 1
ATOM 862 O O . VAL A 1 118 ? 0.492 -0.307 12.641 1.00 98.00 118 VAL A O 1
ATOM 865 N N . GLU A 1 119 ? 1.891 -1.480 11.326 1.00 98.06 119 GLU A N 1
ATOM 866 C CA . GLU A 1 119 ? 0.865 -2.346 10.738 1.00 98.06 119 GLU A CA 1
ATOM 867 C C . GLU A 1 119 ? 0.111 -3.144 11.809 1.00 98.06 119 GLU A C 1
ATOM 869 O O . GLU A 1 119 ? -1.113 -3.257 11.745 1.00 98.06 119 GLU A O 1
ATOM 874 N N . GLU A 1 120 ? 0.811 -3.646 12.830 1.00 97.00 120 GLU A N 1
ATOM 875 C CA . GLU A 1 120 ? 0.187 -4.343 13.961 1.00 97.00 120 GLU A CA 1
ATOM 876 C C . GLU A 1 120 ? -0.793 -3.446 14.716 1.00 97.00 120 GLU A C 1
ATOM 878 O O . GLU A 1 120 ? -1.938 -3.823 14.971 1.00 97.00 120 GLU A O 1
ATOM 883 N N . ALA A 1 121 ? -0.358 -2.228 15.035 1.00 96.44 121 ALA A N 1
ATOM 884 C CA . ALA A 1 121 ? -1.144 -1.288 15.817 1.00 96.44 121 ALA A CA 1
ATOM 885 C C . ALA A 1 121 ? -2.404 -0.819 15.073 1.00 96.44 121 ALA A C 1
ATOM 887 O O . ALA A 1 121 ? -3.473 -0.687 15.679 1.00 96.44 121 ALA A O 1
ATOM 888 N N . VAL A 1 122 ? -2.308 -0.560 13.764 1.00 96.81 122 VAL A N 1
ATOM 889 C CA . VAL A 1 122 ? -3.457 -0.082 12.975 1.00 96.81 122 VAL A CA 1
ATOM 890 C C . VAL A 1 122 ? -4.457 -1.190 12.664 1.00 96.81 122 VAL A C 1
ATOM 892 O O . VAL A 1 122 ? -5.659 -0.914 12.648 1.00 96.81 122 VAL A O 1
ATOM 895 N N . LEU A 1 123 ? -3.984 -2.427 12.479 1.00 95.56 123 LEU A N 1
ATOM 896 C CA . LEU A 1 123 ? -4.817 -3.601 12.197 1.00 95.56 123 LEU A CA 1
ATOM 897 C C . LEU A 1 123 ? -5.355 -4.290 13.455 1.00 95.56 123 LEU A C 1
ATOM 899 O O . LEU A 1 123 ? -6.167 -5.206 13.330 1.00 95.56 123 LEU A O 1
ATOM 903 N N . ALA A 1 124 ? -4.939 -3.865 14.652 1.00 92.94 124 ALA A N 1
ATOM 904 C CA . ALA A 1 124 ? -5.425 -4.433 15.904 1.00 92.94 124 ALA A CA 1
ATOM 905 C C . ALA A 1 124 ? -6.969 -4.504 15.919 1.00 92.94 124 ALA A C 1
ATOM 907 O O . ALA A 1 124 ? -7.634 -3.538 15.523 1.00 92.94 124 ALA A O 1
ATOM 908 N N . PRO A 1 125 ? -7.578 -5.604 16.384 1.00 88.12 125 PRO A N 1
ATOM 909 C CA . PRO A 1 125 ? -9.026 -5.755 16.339 1.00 88.12 125 PRO A CA 1
ATOM 910 C C . PRO A 1 125 ? -9.742 -4.657 17.143 1.00 88.12 125 PRO A C 1
ATOM 912 O O . PRO A 1 125 ? -9.199 -4.059 18.083 1.00 88.12 125 PRO A O 1
ATOM 915 N N . SER A 1 126 ? -10.982 -4.359 16.756 1.00 87.38 126 SER A N 1
ATOM 916 C CA . SER A 1 126 ? -11.903 -3.627 17.628 1.00 87.38 126 SER A CA 1
ATOM 917 C C . SER A 1 126 ? -12.419 -4.556 18.734 1.00 87.38 126 SER A C 1
ATOM 919 O O . SER A 1 126 ? -12.411 -5.776 18.576 1.00 87.38 126 SER A O 1
ATOM 921 N N . ARG A 1 127 ? -12.896 -3.994 19.852 1.00 84.50 127 ARG A N 1
ATOM 922 C CA . ARG A 1 127 ? -13.444 -4.773 20.985 1.00 84.50 127 ARG A CA 1
ATOM 923 C C . ARG A 1 127 ? -14.621 -5.664 20.582 1.00 84.50 127 ARG A C 1
ATOM 925 O O . ARG A 1 127 ? -14.817 -6.720 21.162 1.00 84.50 127 ARG A O 1
ATOM 932 N N . ASP A 1 128 ? -15.387 -5.215 19.601 1.00 85.06 128 ASP A N 1
ATOM 933 C CA . ASP A 1 128 ? -16.549 -5.887 19.024 1.00 85.06 128 ASP A CA 1
ATOM 934 C C . ASP A 1 128 ? -16.208 -6.688 17.754 1.00 85.06 128 ASP A C 1
ATOM 936 O O . ASP A 1 128 ? -17.110 -7.140 17.053 1.00 85.06 128 ASP A O 1
ATOM 940 N N . GLY A 1 129 ? -14.920 -6.837 17.418 1.00 80.62 129 GLY A N 1
ATOM 941 C CA . GLY A 1 129 ? -14.459 -7.557 16.227 1.00 80.62 129 GLY A CA 1
ATOM 942 C C . GLY A 1 129 ? -14.758 -6.856 14.897 1.00 80.62 129 GLY A C 1
ATOM 943 O O . GLY A 1 129 ? -14.429 -7.391 13.841 1.00 80.62 129 GLY A O 1
ATOM 944 N N . ARG A 1 130 ? -15.360 -5.660 14.921 1.00 81.31 130 ARG A N 1
ATOM 945 C CA . ARG A 1 130 ? -15.700 -4.900 13.713 1.00 81.31 130 ARG A CA 1
ATOM 946 C C . ARG A 1 130 ? -14.490 -4.163 13.147 1.00 81.31 130 ARG A C 1
ATOM 948 O O . ARG A 1 130 ? -13.529 -3.851 13.857 1.00 81.31 130 ARG A O 1
ATOM 955 N N . VAL A 1 131 ? -14.564 -3.826 11.860 1.00 83.81 131 VAL A N 1
ATOM 956 C CA . VAL A 1 131 ? -13.592 -2.931 11.223 1.00 83.81 131 VAL A CA 1
ATOM 957 C C . VAL A 1 131 ? -13.637 -1.577 11.929 1.00 83.81 131 VAL A C 1
ATOM 959 O O . VAL A 1 131 ? -14.699 -0.982 12.107 1.00 83.81 131 VAL A O 1
ATOM 962 N N . VAL A 1 132 ? -12.473 -1.067 12.330 1.00 89.62 132 VAL A N 1
ATOM 963 C CA . VAL A 1 132 ? -12.401 0.225 13.019 1.00 89.62 132 VAL A CA 1
ATOM 964 C C . VAL A 1 132 ? -12.865 1.365 12.112 1.00 89.62 132 VAL A C 1
ATOM 966 O O . VAL A 1 132 ? -12.552 1.405 10.919 1.00 89.62 132 VAL A O 1
ATOM 969 N N . GLY A 1 133 ? -13.580 2.334 12.683 1.00 90.81 133 GLY A N 1
ATOM 970 C CA . GLY A 1 133 ? -13.945 3.565 11.982 1.00 90.81 133 GLY A CA 1
ATOM 971 C C . GLY A 1 133 ? -12.717 4.391 11.579 1.00 90.81 133 GLY A C 1
ATOM 972 O O . GLY A 1 133 ? -11.653 4.287 12.194 1.00 90.81 133 GLY A O 1
ATOM 973 N N . GLN A 1 134 ? -12.866 5.245 10.560 1.00 93.69 134 GLN A N 1
ATOM 974 C CA . GLN A 1 134 ? -11.739 5.984 9.971 1.00 93.69 134 GLN A CA 1
ATOM 975 C C . GLN A 1 134 ? -10.997 6.859 10.986 1.00 93.69 134 GLN A C 1
ATOM 977 O O . GLN A 1 134 ? -9.771 6.866 11.016 1.00 93.69 134 GLN A O 1
ATOM 982 N N . ARG A 1 135 ? -11.724 7.540 11.877 1.00 95.00 135 ARG A N 1
ATOM 983 C CA . ARG A 1 135 ? -11.121 8.362 12.936 1.00 95.00 135 ARG A CA 1
ATOM 984 C C . ARG A 1 135 ? -10.213 7.543 13.859 1.00 95.00 135 ARG A C 1
ATOM 986 O O . ARG A 1 135 ? -9.118 7.987 14.196 1.00 95.00 135 ARG A O 1
ATOM 993 N N . THR A 1 136 ? -10.655 6.349 14.249 1.00 94.94 136 THR A N 1
ATOM 994 C CA . THR A 1 136 ? -9.886 5.439 15.110 1.00 94.94 136 THR A CA 1
ATOM 995 C C . THR A 1 136 ? -8.663 4.896 14.384 1.00 94.94 136 THR A C 1
ATOM 997 O O . THR A 1 136 ? -7.586 4.852 14.975 1.00 94.94 136 THR A O 1
ATOM 1000 N N . PHE A 1 137 ? -8.812 4.529 13.108 1.00 96.62 137 PHE A N 1
ATOM 1001 C CA . PHE A 1 137 ? -7.700 4.112 12.258 1.00 96.62 137 PHE A CA 1
ATOM 1002 C C . PHE A 1 137 ? -6.620 5.200 12.179 1.00 96.62 137 PHE A C 1
ATOM 1004 O O . PHE A 1 137 ? -5.482 4.945 12.564 1.00 96.62 137 PHE A O 1
ATOM 1011 N N . THR A 1 138 ? -6.982 6.428 11.792 1.00 96.69 138 THR A N 1
ATOM 1012 C CA . THR A 1 138 ? -6.030 7.546 11.694 1.00 96.69 138 THR A CA 1
ATOM 1013 C C . THR A 1 138 ? -5.357 7.821 13.038 1.00 96.69 138 THR A C 1
ATOM 1015 O O . THR A 1 138 ? -4.139 7.935 13.107 1.00 96.69 138 THR A O 1
ATOM 1018 N N . ALA A 1 139 ? -6.119 7.841 14.137 1.00 96.19 139 ALA A N 1
ATOM 1019 C CA . ALA A 1 139 ? -5.559 8.055 15.471 1.00 96.19 139 ALA A CA 1
ATOM 1020 C C . ALA A 1 139 ? -4.597 6.937 15.914 1.00 96.19 139 ALA A C 1
ATOM 1022 O O . ALA A 1 139 ? -3.688 7.184 16.707 1.00 96.19 139 ALA A O 1
ATOM 1023 N N . ARG A 1 140 ? -4.795 5.695 15.459 1.00 96.88 140 ARG A N 1
ATOM 1024 C CA . ARG A 1 140 ? -3.841 4.601 15.685 1.00 96.88 140 ARG A CA 1
ATOM 1025 C C . ARG A 1 140 ? -2.599 4.774 14.823 1.00 96.88 140 ARG A C 1
ATOM 1027 O O . ARG A 1 140 ? -1.510 4.699 15.375 1.00 96.88 140 ARG A O 1
ATOM 1034 N N . LEU A 1 141 ? -2.763 5.074 13.535 1.00 97.50 141 LEU A N 1
ATOM 1035 C CA . LEU A 1 141 ? -1.655 5.260 12.597 1.00 97.50 141 LEU A CA 1
ATOM 1036 C C . LEU A 1 141 ? -0.719 6.376 13.062 1.00 97.50 141 LEU A C 1
ATOM 1038 O O . LEU A 1 141 ? 0.465 6.131 13.269 1.00 97.50 141 LEU A O 1
ATOM 1042 N N . THR A 1 142 ? -1.262 7.561 13.348 1.00 95.69 142 THR A N 1
ATOM 1043 C CA . THR A 1 142 ? -0.472 8.700 13.833 1.00 95.69 142 THR A CA 1
ATOM 1044 C C . THR A 1 142 ? 0.267 8.376 15.131 1.00 95.69 142 THR A C 1
ATOM 1046 O O . THR A 1 142 ? 1.435 8.728 15.275 1.00 95.69 142 THR A O 1
ATOM 1049 N N . ARG A 1 143 ? -0.383 7.692 16.085 1.00 95.19 143 ARG A N 1
ATOM 1050 C CA . ARG A 1 143 ? 0.263 7.310 17.353 1.00 95.19 143 ARG A CA 1
ATOM 1051 C C . ARG A 1 143 ? 1.353 6.264 17.154 1.00 95.19 143 ARG A C 1
ATOM 1053 O O . ARG A 1 143 ? 2.409 6.396 17.760 1.00 95.19 143 ARG A O 1
ATOM 1060 N N . ALA A 1 144 ? 1.103 5.258 16.323 1.00 96.62 144 ALA A N 1
ATOM 1061 C CA . ALA A 1 144 ? 2.057 4.193 16.055 1.00 96.62 144 ALA A CA 1
ATOM 1062 C C . ALA A 1 144 ? 3.308 4.744 15.362 1.00 96.62 144 ALA A C 1
ATOM 1064 O O . ALA A 1 144 ? 4.408 4.539 15.867 1.00 96.62 144 ALA A O 1
ATOM 1065 N N . VAL A 1 145 ? 3.141 5.541 14.300 1.00 95.44 145 VAL A N 1
ATOM 1066 C CA . VAL A 1 145 ? 4.255 6.216 13.613 1.00 95.44 145 VAL A CA 1
ATOM 1067 C C . VAL A 1 145 ? 5.031 7.098 14.589 1.00 95.44 145 VAL A C 1
ATOM 1069 O O . VAL A 1 145 ? 6.244 6.975 14.701 1.00 95.44 145 VAL A O 1
ATOM 1072 N N . ALA A 1 146 ? 4.345 7.923 15.385 1.00 92.00 146 ALA A N 1
ATOM 1073 C CA . ALA A 1 146 ? 5.012 8.785 16.360 1.00 92.00 146 ALA A CA 1
ATOM 1074 C C . ALA A 1 146 ? 5.765 8.022 17.467 1.00 92.00 146 ALA A C 1
ATOM 1076 O O . ALA A 1 146 ? 6.659 8.605 18.078 1.00 92.00 146 ALA A O 1
ATOM 1077 N N . SER A 1 147 ? 5.386 6.772 17.754 1.00 92.00 147 SER A N 1
ATOM 1078 C CA . SER A 1 147 ? 6.032 5.946 18.780 1.00 92.00 147 SER A CA 1
ATOM 1079 C C . SER A 1 147 ? 7.334 5.297 18.311 1.00 92.00 147 SER A C 1
ATOM 1081 O O . SER A 1 147 ? 8.225 5.102 19.131 1.00 92.00 147 SER A O 1
ATOM 1083 N N . VAL A 1 148 ? 7.449 5.008 17.011 1.00 91.69 148 VAL A N 1
ATOM 1084 C CA . VAL A 1 148 ? 8.637 4.380 16.407 1.00 91.69 148 VAL A CA 1
ATOM 1085 C C . VAL A 1 148 ? 9.577 5.413 15.782 1.00 91.69 148 VAL A C 1
ATOM 1087 O O . VAL A 1 148 ? 10.790 5.238 15.785 1.00 91.69 148 VAL A O 1
ATOM 1090 N N . ASP A 1 149 ? 9.039 6.544 15.324 1.00 85.19 149 ASP A N 1
ATOM 1091 C CA . ASP A 1 149 ? 9.810 7.637 14.737 1.00 85.19 149 ASP A CA 1
ATOM 1092 C C . ASP A 1 149 ? 10.305 8.618 15.813 1.00 85.19 149 ASP A C 1
ATOM 1094 O O . ASP A 1 149 ? 9.800 9.738 15.978 1.00 85.19 149 ASP A O 1
ATOM 1098 N N . THR A 1 150 ? 11.282 8.167 16.603 1.00 72.81 150 THR A N 1
ATOM 1099 C CA . THR A 1 150 ? 11.892 8.952 17.688 1.00 72.81 150 THR A CA 1
ATOM 1100 C C . THR A 1 150 ? 12.594 10.205 17.164 1.00 72.81 150 THR A C 1
ATOM 1102 O O . THR A 1 150 ? 12.466 11.266 17.780 1.00 72.81 150 THR A O 1
ATOM 1105 N N . ARG A 1 151 ? 13.238 10.119 15.990 1.00 68.19 151 ARG A N 1
ATOM 1106 C CA . ARG A 1 151 ? 13.923 11.239 15.327 1.00 68.19 151 ARG A CA 1
ATOM 1107 C C . ARG A 1 151 ? 12.942 12.306 14.845 1.00 68.19 151 ARG A C 1
ATOM 1109 O O . ARG A 1 151 ? 13.094 13.467 15.218 1.00 68.19 151 ARG A O 1
ATOM 1116 N N . ALA A 1 152 ? 11.881 11.956 14.115 1.00 65.25 152 ALA A N 1
ATOM 1117 C CA . ALA A 1 152 ? 10.884 12.961 13.746 1.00 65.25 152 ALA A CA 1
ATOM 1118 C C . ALA A 1 152 ? 10.091 13.449 14.965 1.00 65.25 152 ALA A C 1
ATOM 1120 O O . ALA A 1 152 ? 9.563 14.560 14.955 1.00 65.25 152 ALA A O 1
ATOM 1121 N N . ALA A 1 153 ? 9.987 12.658 16.039 1.00 63.72 153 ALA A N 1
ATOM 1122 C CA . ALA A 1 153 ? 9.440 13.143 17.302 1.00 63.72 153 ALA A CA 1
ATOM 1123 C C . ALA A 1 153 ? 10.347 14.204 17.943 1.00 63.72 153 ALA A C 1
ATOM 1125 O O . ALA A 1 153 ? 9.834 15.176 18.497 1.00 63.72 153 ALA A O 1
ATOM 1126 N N . GLU A 1 154 ? 11.668 14.065 17.862 1.00 67.25 154 GLU A N 1
ATOM 1127 C CA . GLU A 1 154 ? 12.628 15.094 18.274 1.00 67.25 154 GLU A CA 1
ATOM 1128 C C . GLU A 1 154 ? 12.558 16.335 17.386 1.00 67.25 154 GLU A C 1
ATOM 1130 O O . GLU A 1 154 ? 12.439 17.434 17.923 1.00 67.25 154 GLU A O 1
ATOM 1135 N N . GLU A 1 155 ? 12.504 16.178 16.064 1.00 69.25 155 GLU A N 1
ATOM 1136 C CA . GLU A 1 155 ? 12.353 17.289 15.115 1.00 69.25 155 GLU A CA 1
ATOM 1137 C C . GLU A 1 155 ? 11.020 18.030 15.319 1.00 69.25 155 GLU A C 1
ATOM 1139 O O . GLU A 1 155 ? 11.002 19.256 15.421 1.00 69.25 155 GLU A O 1
ATOM 1144 N N . ARG A 1 156 ? 9.901 17.315 15.513 1.00 66.00 156 ARG A N 1
ATOM 1145 C CA . ARG A 1 156 ? 8.599 17.915 15.863 1.00 66.00 156 ARG A CA 1
ATOM 1146 C C . ARG A 1 156 ? 8.625 18.606 17.223 1.00 66.00 156 ARG A C 1
ATOM 1148 O O . ARG A 1 156 ? 8.020 19.666 17.374 1.00 66.00 156 ARG A O 1
ATOM 1155 N N . ARG A 1 157 ? 9.318 18.047 18.225 1.00 63.62 157 ARG A N 1
ATOM 1156 C CA . ARG A 1 157 ? 9.516 18.713 19.526 1.00 63.62 157 ARG A CA 1
ATOM 1157 C C . ARG A 1 157 ? 10.370 19.969 19.371 1.00 63.62 157 ARG A C 1
ATOM 1159 O O . ARG A 1 157 ? 10.033 20.979 19.979 1.00 63.62 157 ARG A O 1
ATOM 1166 N N . ALA A 1 158 ? 11.430 19.932 18.570 1.00 69.62 158 ALA A N 1
ATOM 1167 C CA . ALA A 1 158 ? 12.281 21.081 18.285 1.00 69.62 158 ALA A CA 1
ATOM 1168 C C . ALA A 1 158 ? 11.500 22.175 17.542 1.00 69.62 158 ALA A C 1
ATOM 1170 O O . ALA A 1 158 ? 11.553 23.335 17.939 1.00 69.62 158 ALA A O 1
ATOM 1171 N N . GLN A 1 159 ? 10.681 21.802 16.558 1.00 69.19 159 GLN A N 1
ATOM 1172 C CA . GLN A 1 159 ? 9.812 22.717 15.820 1.00 69.19 159 GLN A CA 1
ATOM 1173 C C . GLN A 1 159 ? 8.685 23.292 16.695 1.00 69.19 159 GLN A C 1
ATOM 1175 O O . GLN A 1 159 ? 8.343 24.466 16.597 1.00 69.19 159 GLN A O 1
ATOM 1180 N N . ALA A 1 160 ? 8.103 22.502 17.599 1.00 66.94 160 ALA A N 1
ATOM 1181 C CA . ALA A 1 160 ? 7.126 23.004 18.565 1.00 66.94 160 ALA A CA 1
ATOM 1182 C C . ALA A 1 160 ? 7.765 23.946 19.602 1.00 66.94 160 ALA A C 1
ATOM 1184 O O . ALA A 1 160 ? 7.120 24.902 20.026 1.00 66.94 160 ALA A O 1
ATOM 1185 N N . ARG A 1 161 ? 9.024 23.703 20.000 1.00 67.94 161 ARG A N 1
ATOM 1186 C CA . ARG A 1 161 ? 9.802 24.619 20.853 1.00 67.94 161 ARG A CA 1
ATOM 1187 C C . ARG A 1 161 ? 10.164 25.905 20.114 1.00 67.94 161 ARG A C 1
ATOM 1189 O O . ARG A 1 161 ? 10.003 26.970 20.695 1.00 67.94 161 ARG A O 1
ATOM 1196 N N . SER A 1 162 ? 10.581 25.830 18.848 1.00 66.31 162 SER A N 1
ATOM 1197 C CA . SER A 1 162 ? 10.902 27.024 18.055 1.00 66.31 162 SER A CA 1
ATOM 1198 C C . SER A 1 162 ? 9.672 27.902 17.815 1.00 66.31 162 SER A C 1
ATOM 1200 O O . SER A 1 162 ? 9.778 29.120 17.861 1.00 66.31 162 SER A O 1
ATOM 1202 N N . ARG A 1 163 ? 8.480 27.303 17.682 1.00 63.75 163 ARG A N 1
ATOM 1203 C CA . ARG A 1 163 ? 7.193 28.025 17.620 1.00 63.75 163 ARG A CA 1
ATOM 1204 C C . ARG A 1 163 ? 6.717 28.599 18.963 1.00 63.75 163 ARG A C 1
ATOM 1206 O O . ARG A 1 163 ? 5.745 29.341 18.977 1.00 63.75 163 ARG A O 1
ATOM 1213 N N . ARG A 1 164 ? 7.354 28.235 20.083 1.00 61.88 164 ARG A N 1
ATOM 1214 C CA . ARG A 1 164 ? 7.084 28.768 21.435 1.00 61.88 164 ARG A CA 1
ATOM 1215 C C . ARG A 1 164 ? 8.091 29.841 21.863 1.00 61.88 164 ARG A C 1
ATOM 1217 O O . ARG A 1 164 ? 8.007 30.313 22.994 1.00 61.88 164 ARG A O 1
ATOM 1224 N N . GLY A 1 165 ? 9.044 30.202 21.003 1.00 55.81 165 GLY A N 1
ATOM 1225 C CA . GLY A 1 165 ? 9.940 31.324 21.256 1.00 55.81 165 GLY A CA 1
ATOM 1226 C C . GLY A 1 165 ? 9.177 32.631 21.094 1.00 55.81 165 GLY A C 1
ATOM 1227 O O . GLY A 1 165 ? 8.930 33.040 19.969 1.00 55.81 165 GLY A O 1
ATOM 1228 N N . VAL A 1 166 ? 8.793 33.250 22.210 1.00 57.56 166 VAL A N 1
ATOM 1229 C CA . VAL A 1 166 ? 8.417 34.666 22.240 1.00 57.56 166 VAL A CA 1
ATOM 1230 C C . VAL A 1 166 ? 9.712 35.454 22.370 1.00 57.56 166 VAL A C 1
ATOM 1232 O O . VAL A 1 166 ? 10.461 35.264 23.332 1.00 57.56 166 VAL A O 1
ATOM 1235 N N . PHE A 1 167 ? 9.996 36.313 21.401 1.00 58.03 167 PHE A N 1
ATOM 1236 C CA . PHE A 1 167 ? 11.166 37.178 21.413 1.00 58.03 167 PHE A CA 1
ATOM 1237 C C . PHE A 1 167 ? 10.761 38.531 22.002 1.00 58.03 167 PHE A C 1
ATOM 1239 O O . PHE A 1 167 ? 9.871 39.205 21.488 1.00 58.03 167 PHE A O 1
ATOM 1246 N N . GLY A 1 168 ? 11.391 38.911 23.114 1.00 56.44 168 GLY A N 1
ATOM 1247 C CA . GLY A 1 168 ? 11.219 40.228 23.723 1.00 56.44 168 GLY A CA 1
ATOM 1248 C C . GLY A 1 168 ? 12.297 41.189 23.234 1.00 56.44 168 GLY A C 1
ATOM 1249 O O . GLY A 1 168 ? 13.484 40.892 23.372 1.00 56.44 168 GLY A O 1
ATOM 1250 N N . ARG A 1 169 ? 11.905 42.348 22.697 1.00 57.31 169 ARG A N 1
ATOM 1251 C CA . ARG A 1 169 ? 12.828 43.461 22.420 1.00 57.31 169 ARG A CA 1
ATOM 1252 C C . ARG A 1 169 ? 12.447 44.654 23.288 1.00 57.31 169 ARG A C 1
ATOM 1254 O O . ARG A 1 169 ? 11.286 45.055 23.298 1.00 57.31 169 ARG A O 1
ATOM 1261 N N . MET A 1 170 ? 13.426 45.220 23.990 1.00 48.34 170 MET A N 1
ATOM 1262 C CA . MET A 1 170 ? 13.266 46.523 24.638 1.00 48.34 170 MET A CA 1
ATOM 1263 C C . MET A 1 170 ? 13.458 47.614 23.588 1.00 48.34 170 MET A C 1
ATOM 1265 O O . MET A 1 170 ? 14.452 47.599 22.857 1.00 48.34 170 MET A O 1
ATOM 1269 N N . VAL A 1 171 ? 12.482 48.508 23.480 1.00 69.31 171 VAL A N 1
ATOM 1270 C CA . VAL A 1 171 ? 12.545 49.699 22.630 1.00 69.31 171 VAL A CA 1
ATOM 1271 C C . VAL A 1 171 ? 13.087 50.859 23.475 1.00 69.31 171 VAL A C 1
ATOM 1273 O O . VAL A 1 171 ? 12.996 50.840 24.702 1.00 69.31 171 VAL A O 1
ATOM 1276 N N . GLU A 1 172 ? 13.731 51.833 22.831 1.00 65.75 172 GLU A N 1
ATOM 1277 C CA . GLU A 1 172 ? 14.477 52.925 23.483 1.00 65.75 172 GLU A CA 1
ATOM 1278 C C . GLU A 1 172 ? 13.627 53.812 24.415 1.00 65.75 172 GLU A C 1
ATOM 1280 O O . GLU A 1 172 ? 14.177 54.529 25.246 1.00 65.75 172 GLU A O 1
ATOM 1285 N N . ASP A 1 173 ? 12.298 53.732 24.332 1.00 75.75 173 ASP A N 1
ATOM 1286 C CA . ASP A 1 173 ? 11.342 54.429 25.200 1.00 75.75 173 ASP A CA 1
ATOM 1287 C C . ASP A 1 173 ? 11.024 53.681 26.512 1.00 75.75 173 ASP A C 1
ATOM 1289 O O . ASP A 1 173 ? 10.229 54.154 27.325 1.00 75.75 173 ASP A O 1
ATOM 1293 N N . GLY A 1 174 ? 11.644 52.519 26.739 1.00 61.47 174 GLY A N 1
ATOM 1294 C CA . GLY A 1 174 ? 11.423 51.691 27.923 1.00 61.47 174 GLY A CA 1
ATOM 1295 C C . GLY A 1 174 ? 10.217 50.754 27.821 1.00 61.47 174 GLY A C 1
ATOM 1296 O O . GLY A 1 174 ? 9.923 50.058 28.796 1.00 61.47 174 GLY A O 1
ATOM 1297 N N . MET A 1 175 ? 9.538 50.675 26.670 1.00 61.62 175 MET A N 1
ATOM 1298 C CA . MET A 1 175 ? 8.504 49.666 26.433 1.00 61.62 175 MET A CA 1
ATOM 1299 C C . MET A 1 175 ? 9.082 48.376 25.834 1.00 61.62 175 MET A C 1
ATOM 1301 O O . MET A 1 175 ? 9.931 48.378 24.941 1.00 61.62 175 MET A O 1
ATOM 1305 N N . GLY A 1 176 ? 8.603 47.236 26.339 1.00 54.50 176 GLY A N 1
ATOM 1306 C CA . GLY A 1 176 ? 8.919 45.912 25.807 1.00 54.50 176 GLY A CA 1
ATOM 1307 C C . GLY A 1 176 ? 7.854 45.450 24.817 1.00 54.50 176 GLY A C 1
ATOM 1308 O O . GLY A 1 176 ? 6.668 45.459 25.143 1.00 54.50 176 GLY A O 1
ATOM 1309 N N . CYS A 1 177 ? 8.268 45.007 23.631 1.00 56.16 177 CYS A N 1
ATOM 1310 C CA . CYS A 1 177 ? 7.382 44.340 22.677 1.00 56.16 177 CYS A CA 1
ATOM 1311 C C . CYS A 1 177 ? 7.680 42.834 22.648 1.00 56.16 177 CYS A C 1
ATOM 1313 O O . CYS A 1 177 ? 8.849 42.435 22.641 1.00 56.16 177 CYS A O 1
ATOM 1315 N N . LEU A 1 178 ? 6.622 42.019 22.644 1.00 56.25 178 LEU A N 1
ATOM 1316 C CA . LEU A 1 178 ? 6.670 40.562 22.519 1.00 56.25 178 LEU A CA 1
ATOM 1317 C C . LEU A 1 178 ? 6.201 40.174 21.112 1.00 56.25 178 LEU A C 1
ATOM 1319 O O . LEU A 1 178 ? 5.108 40.573 20.709 1.00 56.25 178 LEU A O 1
ATOM 1323 N N . THR A 1 179 ? 6.992 39.377 20.394 1.00 60.75 179 THR A N 1
ATOM 1324 C CA . THR A 1 179 ? 6.584 38.724 19.134 1.00 60.75 179 THR A CA 1
ATOM 1325 C C . THR A 1 179 ? 6.796 37.228 19.208 1.00 60.75 179 THR A C 1
ATOM 1327 O O . THR A 1 179 ? 7.931 36.840 19.576 1.00 60.75 179 THR A O 1
#

Radius of gyration: 22.72 Å; chains: 1; bounding box: 54×65×53 Å

Sequence (179 aa):
MMAQVEALEAAKARLEADLLAAYGALHTIQEQQIAALPEGSSRRAAALVSAERVVAEEIALATGVGAGEVGRRLTLATAPRRHRRVLAALRQGGTSLYRAVQVASETVQLSDADVATVEEAVLAPSRDGRVVGQRTFTARLTRAVASVDTRAAEERRAQARSRRGVFGRMVEDGMGCLT

Foldseek 3Di:
DVVVVLVVLLVQLQVLLVVLLVLLVQLVVLVVVLVPDDPPDPSSVVCVVASLQVSLVVCCVVPVDDSVVSSLSSLCSNPCVLLVLLSVCSNRSLDHPVLSSVLCVLCVPPDSVLSVQLSCQLSPADPVRDRDDPVVSVVSNVVSSCVRCVVVVVVVVVVVVVVVDFDWDQDPVRDIDTD